Protein AF-A0A0F8XW28-F1 (afdb_monomer)

Secondary structure (DSSP, 8-state):
-PPPHHHHH--S-STT-TTHHHH---HHHH-GGGTTGGG-STTTT-GGGSTTSSSSSS---

Sequence (61 aa):
MKKNCWEFKKCGREEGGSKAKELGVCPTFTETKYNGQHGGKNAGRCCWMVAGTLSGGTVQG

Radius of gyration: 10.86 Å; Cα contacts (8 Å, |Δi|>4): 98; chains: 1; bounding box: 28×19×28 Å

Foldseek 3Di:
DDFFQCRVVVPQQDVVGPCCVPLNRQVQNVQQVCACPVHHGRCRVVSLCDPSDPPPPDDDD

Structure (mmCIF, N/CA/C/O backbone):
data_AF-A0A0F8XW28-F1
#
_entry.id   AF-A0A0F8XW28-F1
#
loop_
_atom_site.group_PDB
_atom_site.id
_atom_site.type_symbol
_atom_site.label_atom_id
_atom_site.label_alt_id
_atom_site.label_comp_id
_atom_site.label_asym_id
_atom_site.label_entity_id
_atom_site.label_seq_id
_atom_site.pdbx_PDB_ins_code
_atom_site.Cartn_x
_atom_site.Cartn_y
_atom_site.Cartn_z
_atom_site.occupancy
_atom_site.B_iso_or_equiv
_atom_site.auth_seq_id
_atom_site.auth_comp_id
_atom_site.auth_asym_id
_atom_site.auth_atom_id
_atom_site.pdbx_PDB_model_num
ATOM 1 N N . MET A 1 1 ? 15.139 7.509 -3.226 1.00 67.31 1 MET A N 1
ATOM 2 C CA . MET A 1 1 ? 14.434 6.209 -3.131 1.00 67.31 1 MET A CA 1
ATOM 3 C C . MET A 1 1 ? 12.966 6.414 -3.487 1.00 67.31 1 MET A C 1
ATOM 5 O O . MET A 1 1 ? 12.384 7.381 -3.007 1.00 67.31 1 MET A O 1
ATOM 9 N N . LYS A 1 2 ? 12.388 5.593 -4.372 1.00 81.94 2 LYS A N 1
ATOM 10 C CA . LYS A 1 2 ? 10.978 5.724 -4.785 1.00 81.94 2 LYS A CA 1
ATOM 11 C C . LYS A 1 2 ? 10.082 5.193 -3.656 1.00 81.94 2 LYS A C 1
ATOM 13 O O . LYS A 1 2 ? 10.304 4.074 -3.213 1.00 81.94 2 LYS A O 1
ATOM 18 N N . LYS A 1 3 ? 9.120 5.995 -3.185 1.00 89.81 3 LYS A N 1
ATOM 19 C CA . LYS A 1 3 ? 8.205 5.647 -2.080 1.00 89.81 3 LYS A CA 1
ATOM 20 C C . LYS A 1 3 ? 6.836 5.232 -2.613 1.00 89.81 3 LYS A C 1
ATOM 22 O O . LYS A 1 3 ? 6.323 5.866 -3.534 1.00 89.81 3 LYS A O 1
ATOM 27 N N . ASN A 1 4 ? 6.239 4.206 -2.023 1.00 91.12 4 ASN A N 1
ATOM 28 C CA . ASN A 1 4 ? 4.855 3.812 -2.267 1.00 91.12 4 ASN A CA 1
ATOM 29 C C . ASN A 1 4 ? 3.869 4.728 -1.525 1.00 91.12 4 ASN A C 1
ATOM 31 O O . ASN A 1 4 ? 4.239 5.497 -0.635 1.00 91.12 4 ASN A O 1
ATOM 35 N N . CYS A 1 5 ? 2.587 4.636 -1.874 1.00 91.19 5 CYS A N 1
ATOM 36 C CA . CYS A 1 5 ? 1.536 5.494 -1.349 1.00 91.19 5 CYS A CA 1
ATOM 37 C C . CYS A 1 5 ? 1.398 5.363 0.166 1.00 91.19 5 CYS A C 1
ATOM 39 O O . CYS A 1 5 ? 1.230 6.377 0.829 1.00 91.19 5 CYS A O 1
ATOM 41 N N . TRP A 1 6 ? 1.517 4.156 0.729 1.00 89.94 6 TRP A N 1
ATOM 42 C CA . TRP A 1 6 ? 1.453 3.940 2.178 1.00 89.94 6 TRP A CA 1
ATOM 43 C C . TRP A 1 6 ? 2.693 4.486 2.899 1.00 89.94 6 TRP A C 1
ATOM 45 O O . TRP A 1 6 ? 2.556 5.037 3.982 1.00 89.94 6 TRP A O 1
ATOM 55 N N . GLU A 1 7 ? 3.872 4.479 2.273 1.00 91.25 7 GLU A N 1
ATOM 56 C CA . GLU A 1 7 ? 5.089 5.083 2.844 1.00 91.25 7 GLU A CA 1
ATOM 57 C C . GLU A 1 7 ? 5.038 6.620 2.834 1.00 91.25 7 GLU A C 1
ATOM 59 O O . GLU A 1 7 ? 5.596 7.276 3.717 1.00 91.25 7 GLU A O 1
ATOM 64 N N . PHE A 1 8 ? 4.378 7.205 1.828 1.00 89.69 8 PHE A N 1
ATOM 65 C CA . PHE A 1 8 ? 4.215 8.654 1.698 1.00 89.69 8 PHE A CA 1
ATOM 66 C C . PHE A 1 8 ? 3.038 9.189 2.521 1.00 89.69 8 PHE A C 1
ATOM 68 O O . PHE A 1 8 ? 3.204 10.116 3.307 1.00 89.69 8 PHE A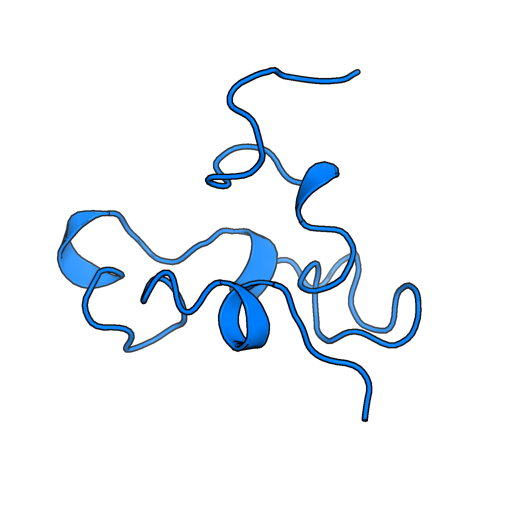 O 1
ATOM 75 N N . LYS A 1 9 ? 1.847 8.601 2.354 1.00 87.38 9 LYS A N 1
ATOM 76 C CA . LYS A 1 9 ? 0.617 9.007 3.049 1.00 87.38 9 LYS A CA 1
ATOM 77 C C . LYS A 1 9 ? 0.582 8.549 4.501 1.00 87.38 9 LYS A C 1
ATOM 79 O O . LYS A 1 9 ? -0.133 9.167 5.281 1.00 87.38 9 LYS A O 1
ATOM 84 N N . LYS A 1 10 ? 1.272 7.452 4.839 1.00 89.56 10 LYS A N 1
ATOM 85 C CA . LYS A 1 10 ? 1.220 6.806 6.161 1.00 89.56 10 LYS A CA 1
ATOM 86 C C . LYS A 1 10 ? -0.217 6.604 6.641 1.00 89.56 10 LYS A C 1
ATOM 88 O O . LYS A 1 10 ? -0.569 6.918 7.772 1.00 89.56 10 LYS A O 1
ATOM 93 N N . CYS A 1 11 ? -1.076 6.111 5.745 1.00 88.62 11 CYS A N 1
ATOM 94 C CA . CYS A 1 11 ? -2.496 5.940 6.042 1.00 88.62 11 CYS A CA 1
ATOM 95 C C . CYS A 1 11 ? -2.769 4.822 7.062 1.00 88.62 11 CYS A C 1
ATOM 97 O O . CYS A 1 11 ? -3.889 4.751 7.562 1.00 88.62 11 CYS A O 1
ATOM 99 N N . GLY A 1 12 ? -1.785 3.971 7.378 1.00 90.75 12 GLY A N 1
ATOM 100 C CA . GLY A 1 12 ? -1.907 2.916 8.384 1.00 90.75 12 GLY A CA 1
ATOM 101 C C . GLY A 1 12 ? -2.727 1.711 7.924 1.00 90.75 12 GLY A C 1
ATOM 102 O O . GLY A 1 12 ? -3.189 0.945 8.763 1.00 90.75 12 GLY A O 1
ATOM 103 N N . ARG A 1 13 ? -2.983 1.579 6.617 1.00 92.12 13 ARG A N 1
ATOM 104 C CA . ARG A 1 13 ? -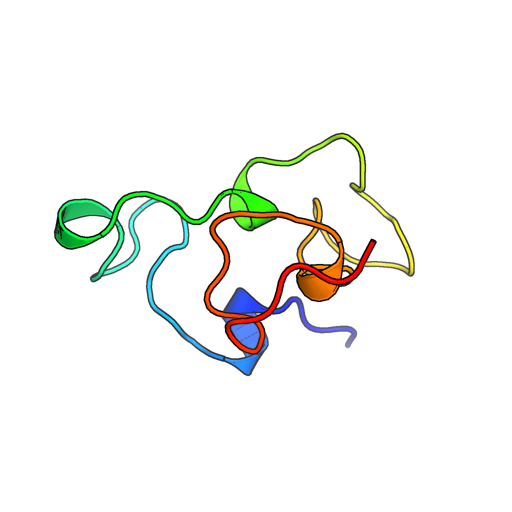3.772 0.488 6.019 1.00 92.12 13 ARG A CA 1
ATOM 105 C C . ARG A 1 13 ? -2.890 -0.537 5.292 1.00 92.12 13 ARG A C 1
ATOM 107 O O . ARG A 1 13 ? -3.399 -1.280 4.459 1.00 92.12 13 ARG A O 1
ATOM 114 N N . GLU A 1 14 ? -1.581 -0.565 5.542 1.00 91.56 14 GLU A N 1
ATOM 115 C CA . GLU A 1 14 ? -0.762 -1.725 5.161 1.00 91.56 14 GLU A CA 1
ATOM 116 C C . GLU A 1 14 ? -1.119 -2.963 5.998 1.00 91.56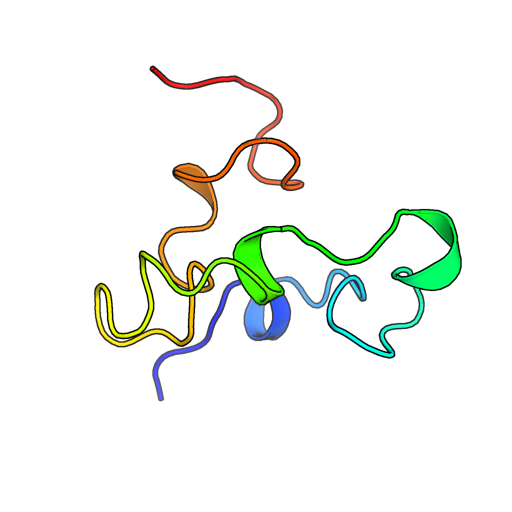 14 GLU A C 1
ATOM 118 O O . GLU A 1 14 ? -1.804 -2.857 7.015 1.00 91.56 14 GLU A O 1
ATOM 123 N N . GLU A 1 15 ? -0.661 -4.146 5.589 1.00 90.12 15 GLU A N 1
ATOM 124 C CA . GLU A 1 15 ? -0.790 -5.347 6.418 1.00 90.12 15 GLU A CA 1
ATOM 125 C C . GLU A 1 15 ? -0.132 -5.124 7.791 1.00 90.12 15 GLU A C 1
ATOM 127 O O . GLU A 1 15 ? 1.013 -4.686 7.882 1.00 90.12 15 GLU A O 1
ATOM 132 N N . GLY A 1 16 ? -0.890 -5.357 8.867 1.00 89.56 16 GLY A N 1
ATOM 133 C CA . GLY A 1 16 ? -0.454 -5.061 10.237 1.00 89.56 16 GLY A CA 1
ATOM 134 C C . GLY A 1 16 ? -0.505 -3.577 10.638 1.00 89.56 16 GLY A C 1
ATOM 135 O O . GLY A 1 16 ? -0.180 -3.250 11.777 1.00 89.56 16 GLY A O 1
ATOM 136 N N . GLY A 1 17 ? -0.936 -2.678 9.750 1.00 90.75 17 GLY A N 1
ATOM 137 C CA . GLY A 1 17 ? -1.075 -1.252 10.040 1.00 90.75 17 GLY A CA 1
ATOM 138 C C . GLY A 1 17 ? -2.196 -0.939 11.039 1.00 90.75 17 GLY A C 1
ATOM 139 O O . GLY A 1 17 ? -3.184 -1.669 11.157 1.00 90.75 17 GLY A O 1
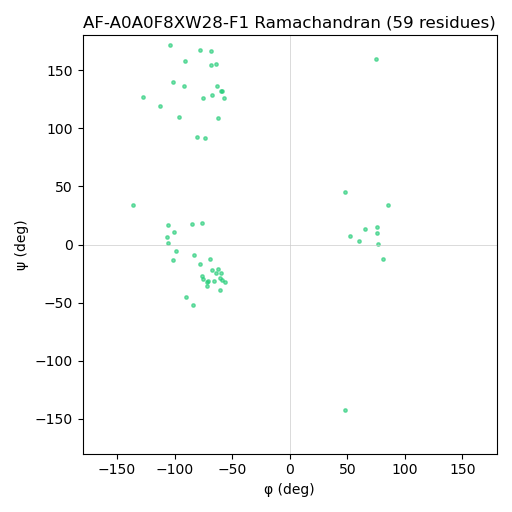ATOM 140 N N . SER A 1 18 ? -2.078 0.191 11.745 1.00 93.56 18 SER A N 1
ATOM 141 C CA . SER A 1 18 ? -2.998 0.583 12.827 1.00 93.56 18 SER A CA 1
ATOM 142 C C . SER A 1 18 ? -4.461 0.704 12.389 1.00 93.56 18 SER A C 1
ATOM 144 O O . SER A 1 18 ? -5.359 0.457 13.185 1.00 93.56 18 SER A O 1
ATOM 146 N N . LYS A 1 19 ? -4.708 1.067 11.124 1.00 89.06 19 LYS A N 1
ATOM 147 C CA . LYS A 1 19 ? -6.051 1.215 10.543 1.00 89.06 19 LYS A CA 1
ATOM 148 C C . LYS A 1 19 ? -6.495 0.000 9.735 1.00 89.06 19 LYS A C 1
ATOM 150 O O . LYS A 1 19 ? -7.639 -0.035 9.296 1.00 89.06 19 LYS A O 1
ATOM 155 N N . ALA A 1 20 ? -5.633 -0.995 9.535 1.00 92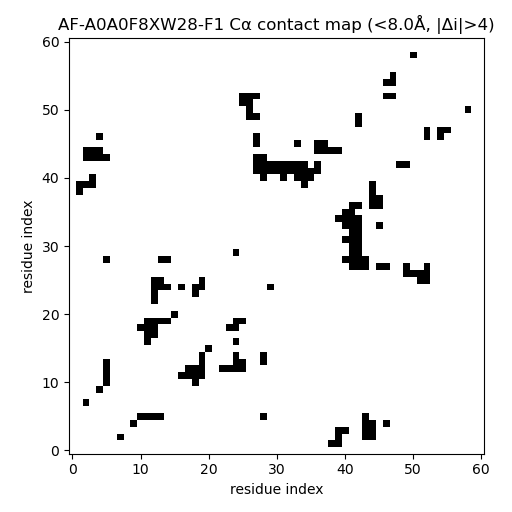.25 20 ALA A N 1
ATOM 156 C CA . ALA A 1 20 ? -5.987 -2.193 8.783 1.00 92.25 20 ALA A CA 1
ATOM 157 C C . ALA A 1 20 ? -7.061 -3.033 9.490 1.00 92.25 20 ALA A C 1
ATOM 159 O O . ALA A 1 20 ? -7.881 -3.650 8.821 1.00 92.25 20 ALA A O 1
ATOM 160 N N . LYS A 1 21 ? -7.094 -3.025 10.831 1.00 90.25 21 LYS A N 1
ATOM 161 C CA . LYS A 1 21 ? -8.129 -3.727 11.611 1.00 90.25 21 LYS A CA 1
ATOM 162 C C . LYS A 1 21 ? -9.501 -3.051 11.539 1.00 90.25 21 LYS A C 1
ATOM 164 O O . LYS A 1 21 ? -10.508 -3.742 11.540 1.00 90.25 21 LYS A O 1
ATOM 169 N N . GLU A 1 22 ? -9.530 -1.722 11.485 1.00 90.56 22 GLU A N 1
ATOM 170 C CA . GLU A 1 22 ? -10.768 -0.931 11.513 1.00 90.56 22 GLU A CA 1
ATOM 171 C C . GLU A 1 22 ? -11.331 -0.681 10.106 1.00 90.56 22 GLU A C 1
ATOM 173 O O . GLU A 1 22 ? -12.519 -0.855 9.867 1.00 90.56 22 GLU A O 1
ATOM 178 N N . LEU A 1 23 ? -10.470 -0.302 9.153 1.00 86.81 23 LEU A N 1
ATOM 179 C CA . LEU A 1 23 ? -10.850 0.077 7.785 1.00 86.81 23 LEU A CA 1
ATOM 180 C C . LEU A 1 23 ? -10.514 -1.000 6.742 1.00 86.81 23 LEU A C 1
ATOM 182 O O . LEU A 1 23 ? -10.683 -0.774 5.541 1.00 86.81 23 LEU A O 1
ATOM 186 N N . GLY A 1 24 ? -9.961 -2.137 7.164 1.00 90.50 24 GLY A N 1
ATOM 187 C CA . GLY A 1 24 ? -9.414 -3.151 6.266 1.00 90.50 24 GLY A CA 1
ATOM 188 C C . GLY A 1 24 ? -8.063 -2.758 5.650 1.00 90.50 24 GLY A C 1
ATOM 189 O O . GLY A 1 24 ? -7.695 -1.576 5.562 1.00 90.50 24 GLY A O 1
ATOM 190 N N . VAL A 1 25 ? -7.329 -3.774 5.186 1.00 91.69 25 VAL A N 1
ATOM 191 C CA . VAL A 1 25 ? -6.076 -3.607 4.430 1.00 91.69 25 VAL A CA 1
ATOM 192 C C . VAL A 1 25 ? -6.363 -2.882 3.113 1.00 91.69 25 VAL A C 1
ATOM 194 O O . VAL A 1 25 ? -7.342 -3.160 2.423 1.00 91.69 25 VAL A O 1
ATOM 197 N N . CYS A 1 26 ? -5.513 -1.920 2.763 1.00 91.38 26 CYS A N 1
ATOM 198 C CA . CYS A 1 26 ? -5.640 -1.147 1.538 1.00 91.38 26 CYS A CA 1
ATOM 199 C C . CYS A 1 26 ? -5.391 -2.052 0.322 1.00 91.38 26 CYS A C 1
ATOM 201 O O . CYS A 1 26 ? -4.331 -2.678 0.258 1.00 91.38 26 CYS A O 1
ATOM 203 N N . PRO A 1 27 ? -6.282 -2.066 -0.684 1.00 90.69 27 PRO A N 1
ATOM 204 C CA . PRO A 1 27 ? -6.139 -2.953 -1.838 1.00 90.69 27 PRO A CA 1
ATOM 205 C C . PRO A 1 27 ? -4.846 -2.695 -2.618 1.00 90.69 27 PRO A C 1
ATOM 207 O O . PRO A 1 27 ? -4.251 -3.616 -3.157 1.00 90.69 27 PRO A O 1
ATOM 210 N N . THR A 1 28 ? -4.311 -1.470 -2.610 1.00 92.00 28 THR A N 1
ATOM 211 C CA . THR A 1 28 ? -3.014 -1.186 -3.252 1.00 92.00 28 THR A CA 1
ATOM 212 C C . THR A 1 28 ? -1.833 -1.912 -2.634 1.00 92.00 28 THR A C 1
ATOM 214 O O . THR A 1 28 ? -0.823 -2.103 -3.312 1.00 92.00 28 THR A O 1
ATOM 217 N N . PHE A 1 29 ? -1.943 -2.286 -1.358 1.00 91.50 29 PHE A N 1
ATOM 218 C CA . PHE A 1 29 ? -0.918 -3.046 -0.664 1.00 91.50 29 PHE A CA 1
ATOM 219 C C . PHE A 1 29 ? -0.925 -4.513 -1.094 1.00 91.50 29 PHE A C 1
ATOM 221 O O . PHE A 1 29 ? 0.136 -5.123 -1.108 1.00 91.50 29 PHE A O 1
ATOM 228 N N . THR A 1 30 ? -2.073 -5.070 -1.480 1.00 90.94 30 THR A N 1
ATOM 229 C CA . THR A 1 30 ? -2.215 -6.477 -1.888 1.00 90.94 30 THR A CA 1
ATOM 230 C C . THR A 1 30 ? -2.283 -6.667 -3.406 1.00 90.94 30 THR A C 1
ATOM 232 O O . THR A 1 30 ? -2.105 -7.781 -3.885 1.00 90.94 30 THR A O 1
ATOM 235 N N . GLU A 1 31 ? -2.485 -5.594 -4.173 1.00 91.50 31 GLU A N 1
ATOM 236 C CA . GLU A 1 31 ? -2.626 -5.631 -5.631 1.00 91.50 31 GLU A CA 1
ATOM 237 C C . GLU A 1 31 ? -1.288 -5.887 -6.343 1.00 91.50 31 GLU A C 1
ATOM 239 O O . GLU A 1 31 ? -0.527 -4.966 -6.666 1.00 91.50 31 GLU A O 1
ATOM 244 N N . THR A 1 32 ? -0.995 -7.160 -6.595 1.00 92.44 32 THR A N 1
ATOM 245 C CA . THR A 1 32 ? 0.245 -7.612 -7.235 1.00 92.44 32 THR A CA 1
ATOM 246 C C . THR A 1 32 ? 0.254 -7.409 -8.746 1.00 92.44 32 THR A C 1
ATOM 248 O O . THR A 1 32 ? 1.339 -7.381 -9.328 1.00 92.44 32 THR A O 1
ATOM 251 N N . LYS A 1 33 ? -0.902 -7.182 -9.392 1.00 91.19 33 LYS A N 1
ATOM 252 C CA . LYS A 1 33 ? -0.990 -6.947 -10.845 1.00 91.19 33 LYS A CA 1
ATOM 253 C C . LYS A 1 33 ? -0.123 -5.776 -11.306 1.00 91.19 33 LYS A C 1
ATOM 255 O O . LYS A 1 33 ? 0.402 -5.789 -12.416 1.00 91.19 33 LYS A O 1
ATOM 260 N N . TYR A 1 34 ? 0.033 -4.764 -10.453 1.00 89.38 34 TYR A N 1
ATOM 261 C CA . TYR A 1 34 ? 0.838 -3.576 -10.736 1.00 89.38 34 TYR A CA 1
ATOM 262 C C . TYR A 1 34 ? 2.223 -3.622 -10.081 1.00 89.38 34 TYR A C 1
ATOM 264 O O . TYR A 1 34 ? 2.926 -2.616 -10.068 1.00 89.38 34 TYR A O 1
ATOM 272 N N . ASN A 1 35 ? 2.652 -4.759 -9.531 1.00 91.94 35 ASN A N 1
ATOM 273 C CA . ASN A 1 35 ? 3.954 -4.844 -8.881 1.00 91.94 35 ASN A CA 1
ATOM 274 C C . ASN A 1 35 ? 5.096 -4.496 -9.850 1.00 91.94 35 ASN A C 1
ATOM 276 O O . ASN A 1 35 ? 5.140 -4.970 -10.981 1.00 91.94 35 ASN A O 1
ATOM 280 N N . GLY A 1 36 ? 6.013 -3.630 -9.415 1.00 91.06 36 GLY A N 1
ATOM 281 C CA . GLY A 1 36 ? 7.077 -3.086 -10.260 1.00 91.06 36 GLY A CA 1
ATOM 282 C C . GLY A 1 36 ? 6.648 -1.913 -11.149 1.00 91.06 36 GLY A C 1
ATOM 283 O O . GLY A 1 36 ? 7.522 -1.201 -11.651 1.00 91.06 36 GLY A O 1
ATOM 284 N N . GLN A 1 37 ? 5.347 -1.624 -11.299 1.00 90.50 37 GLN A N 1
ATOM 285 C CA . GLN A 1 37 ? 4.872 -0.502 -12.116 1.00 90.50 37 GLN A CA 1
ATOM 286 C C . GLN A 1 37 ? 5.414 0.829 -11.604 1.00 90.50 37 GLN A C 1
ATOM 288 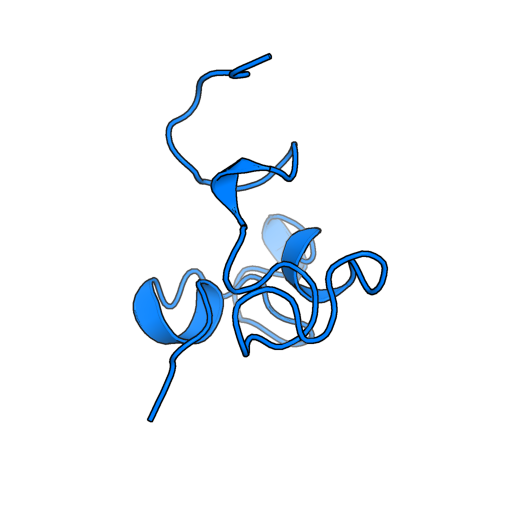O O . GLN A 1 37 ? 5.425 1.132 -10.406 1.00 90.50 37 GLN A O 1
ATOM 293 N N . HIS A 1 38 ? 5.939 1.610 -12.547 1.00 89.38 38 HIS A N 1
ATOM 294 C CA . HIS A 1 38 ? 6.715 2.828 -12.328 1.00 89.38 38 HIS A CA 1
ATOM 295 C C . HIS A 1 38 ? 7.913 2.668 -11.354 1.00 89.38 38 HIS A C 1
ATOM 297 O O . HIS A 1 38 ? 8.578 3.652 -11.007 1.00 89.38 38 HIS A O 1
ATOM 303 N N . GLY A 1 39 ? 8.253 1.456 -10.910 1.00 89.81 39 GLY A N 1
ATOM 304 C CA . GLY A 1 39 ? 9.241 1.158 -9.869 1.00 89.81 39 GLY A CA 1
ATOM 305 C C . GLY A 1 39 ? 8.685 1.223 -8.443 1.00 89.81 39 GLY A C 1
ATOM 306 O O . GLY A 1 39 ? 9.367 1.742 -7.560 1.00 89.81 39 GLY A O 1
ATOM 307 N N . GLY A 1 40 ? 7.418 0.853 -8.242 1.00 90.81 40 GLY A N 1
ATOM 308 C CA . GLY A 1 40 ? 6.796 0.646 -6.929 1.00 90.81 40 GLY A CA 1
ATOM 309 C C . GLY A 1 40 ? 6.624 -0.825 -6.579 1.00 90.81 40 GLY A C 1
ATOM 310 O O . GLY A 1 40 ? 6.810 -1.693 -7.427 1.00 90.81 40 GLY A O 1
ATOM 311 N N . LYS A 1 41 ? 6.232 -1.095 -5.333 1.00 92.31 41 LYS A N 1
ATOM 312 C CA . LYS A 1 41 ? 5.749 -2.417 -4.918 1.00 92.31 41 LYS A CA 1
ATOM 313 C C . LYS A 1 41 ? 4.233 -2.445 -5.083 1.00 92.31 41 LYS A C 1
ATOM 315 O O . LYS A 1 41 ? 3.573 -1.484 -4.684 1.00 92.31 41 LYS A O 1
ATOM 320 N N . ASN A 1 42 ? 3.693 -3.530 -5.632 1.00 93.00 42 ASN A N 1
ATOM 321 C CA . ASN A 1 42 ? 2.255 -3.691 -5.884 1.00 93.00 42 ASN A CA 1
ATOM 322 C C . ASN A 1 42 ? 1.684 -2.442 -6.586 1.00 93.00 42 ASN A C 1
ATOM 324 O O . ASN A 1 42 ? 2.378 -1.809 -7.380 1.00 93.00 42 ASN A O 1
ATOM 328 N N . ALA A 1 43 ? 0.469 -2.009 -6.263 1.00 92.56 43 ALA A N 1
ATOM 329 C CA . ALA A 1 43 ? -0.078 -0.757 -6.787 1.00 92.56 43 ALA A CA 1
ATOM 330 C C . ALA A 1 43 ? 0.330 0.487 -5.9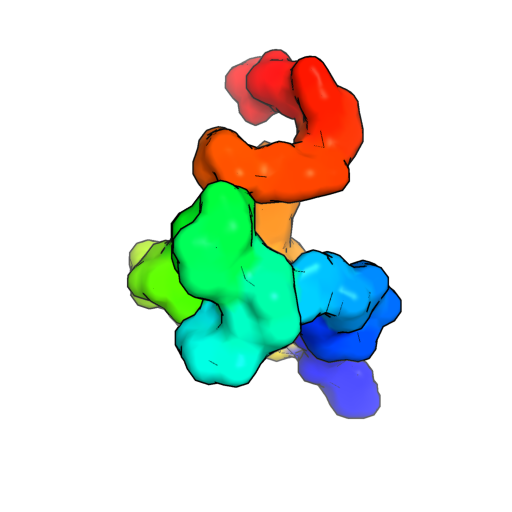79 1.00 92.56 43 ALA A C 1
ATOM 332 O O . ALA A 1 43 ? -0.289 1.546 -6.100 1.00 92.56 43 ALA A O 1
ATOM 333 N N . GLY A 1 44 ? 1.373 0.404 -5.148 1.00 91.62 44 GLY A N 1
ATOM 334 C CA . GLY A 1 44 ? 1.788 1.485 -4.254 1.00 91.62 44 GLY A CA 1
ATOM 335 C C . GLY A 1 44 ? 2.156 2.779 -4.971 1.00 91.62 44 GLY A C 1
ATOM 336 O O . GLY A 1 44 ? 2.039 3.862 -4.411 1.00 91.62 44 GLY A O 1
ATOM 337 N N . ARG A 1 45 ? 2.555 2.694 -6.234 1.00 91.75 45 ARG A N 1
ATOM 338 C CA . ARG A 1 45 ? 2.903 3.848 -7.070 1.00 91.75 45 ARG A CA 1
ATOM 339 C C . ARG A 1 45 ? 1.861 4.174 -8.126 1.00 91.75 45 ARG A C 1
ATOM 341 O O . ARG A 1 45 ? 2.123 5.051 -8.930 1.00 91.75 45 ARG A O 1
ATOM 348 N N . CYS A 1 46 ? 0.727 3.481 -8.092 1.00 89.00 46 CYS A N 1
ATOM 349 C CA . CYS A 1 46 ? -0.422 3.651 -8.977 1.00 89.00 46 CYS A CA 1
ATOM 350 C C . CYS A 1 46 ? -1.719 3.622 -8.164 1.00 89.00 46 CYS A C 1
ATOM 352 O O . CYS A 1 46 ? -2.721 3.081 -8.618 1.00 89.00 46 CYS A O 1
ATOM 354 N N . CYS A 1 47 ? -1.712 4.130 -6.926 1.00 86.50 47 CYS A N 1
ATOM 355 C CA . CYS A 1 47 ? -2.857 3.962 -6.029 1.00 86.50 47 CYS A CA 1
ATOM 356 C C . CYS A 1 47 ? -4.139 4.625 -6.550 1.00 86.50 47 CYS A C 1
ATOM 358 O O . CYS A 1 47 ? -5.226 4.219 -6.157 1.00 86.50 47 CYS A O 1
ATOM 360 N N . TRP A 1 48 ? -4.006 5.593 -7.461 1.00 84.31 48 TRP A N 1
ATOM 361 C CA . TRP A 1 48 ? -5.113 6.217 -8.187 1.00 84.31 48 TRP A CA 1
ATOM 362 C C . TRP A 1 48 ? -5.819 5.266 -9.169 1.00 84.31 48 TRP A C 1
ATOM 364 O O . TRP A 1 48 ? -6.975 5.495 -9.486 1.00 84.31 48 TRP A O 1
ATOM 374 N N . MET A 1 49 ? -5.161 4.192 -9.619 1.00 83.56 49 MET A N 1
ATOM 375 C CA . MET A 1 49 ? -5.736 3.182 -10.525 1.00 83.56 49 MET A CA 1
ATOM 376 C C . MET A 1 49 ? -6.560 2.121 -9.782 1.00 83.56 49 MET A C 1
ATOM 378 O O . MET A 1 49 ? -7.172 1.261 -10.411 1.00 83.56 49 MET A O 1
ATOM 382 N N . VAL A 1 50 ? -6.516 2.108 -8.445 1.00 84.00 50 VAL A N 1
ATOM 383 C CA . VAL A 1 50 ? -7.116 1.054 -7.619 1.00 84.00 50 VAL A CA 1
ATOM 384 C C . VAL A 1 50 ? -8.293 1.626 -6.835 1.00 84.00 50 VAL A C 1
ATOM 386 O O . VAL A 1 50 ? -8.132 2.530 -6.007 1.00 84.00 50 VAL A O 1
ATOM 389 N N . ALA A 1 51 ? -9.481 1.072 -7.079 1.00 81.00 51 ALA A N 1
ATOM 390 C CA . ALA A 1 51 ? -10.694 1.404 -6.340 1.00 81.00 51 ALA A CA 1
ATOM 391 C C . ALA A 1 51 ? -10.579 1.009 -4.852 1.00 81.00 51 ALA A C 1
ATOM 393 O O . ALA A 1 51 ? -9.793 0.140 -4.479 1.00 81.00 51 ALA A O 1
ATOM 394 N N . GLY A 1 52 ? -11.347 1.662 -3.974 1.00 75.88 52 GLY A N 1
ATOM 395 C CA . GLY A 1 52 ? -11.304 1.397 -2.523 1.00 75.88 52 GLY A CA 1
ATOM 396 C C . GLY A 1 52 ? -10.082 1.984 -1.798 1.00 75.88 52 GLY A C 1
ATOM 397 O O . GLY A 1 52 ? -9.841 1.697 -0.618 1.00 75.88 52 GLY A O 1
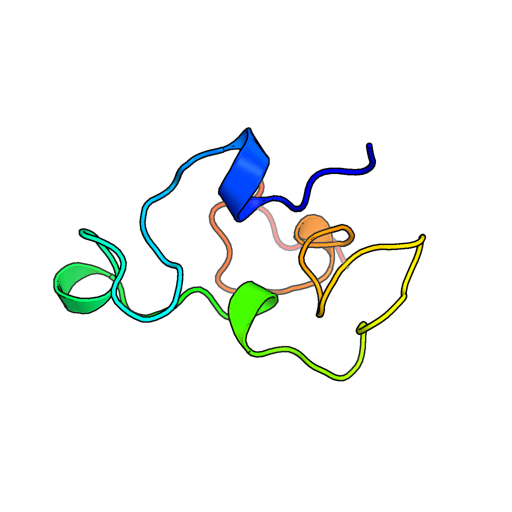ATOM 398 N N . THR A 1 53 ? -9.307 2.828 -2.482 1.00 78.69 53 THR A N 1
ATOM 399 C CA . THR A 1 53 ? -8.215 3.604 -1.889 1.00 78.69 53 THR A CA 1
ATOM 400 C C . THR A 1 53 ? -8.704 4.968 -1.413 1.00 78.69 53 THR A C 1
ATOM 402 O O . THR A 1 53 ? -9.693 5.505 -1.898 1.00 78.69 53 THR A O 1
ATOM 405 N N . LEU A 1 54 ? -7.972 5.581 -0.481 1.00 67.81 54 LEU A N 1
ATOM 406 C CA . LEU A 1 54 ? -8.224 6.961 -0.030 1.00 67.81 54 LEU A CA 1
ATOM 407 C C . LEU A 1 54 ? -7.739 8.012 -1.055 1.00 67.81 54 LEU A C 1
ATOM 409 O O . LEU A 1 54 ? -7.499 9.169 -0.709 1.00 67.81 54 LEU A O 1
ATOM 413 N N . SER A 1 55 ? -7.530 7.605 -2.310 1.00 62.00 55 SER A N 1
ATOM 414 C CA . SER A 1 55 ? -7.049 8.461 -3.390 1.00 62.00 55 SER A CA 1
ATOM 415 C C . SER A 1 55 ? -8.227 9.265 -3.942 1.00 62.00 55 SER A C 1
ATOM 417 O O . SER A 1 55 ? -8.957 8.791 -4.798 1.00 62.00 55 SER A O 1
ATOM 419 N N . GLY A 1 56 ? -8.452 10.473 -3.425 1.00 54.53 56 GLY A N 1
ATOM 420 C CA . GLY A 1 56 ? -9.219 11.506 -4.135 1.00 54.53 56 GLY A CA 1
ATOM 421 C C . GLY A 1 56 ? -10.710 11.256 -4.397 1.00 54.53 56 GLY A C 1
ATOM 422 O O . GLY A 1 56 ? -11.281 11.998 -5.184 1.00 54.53 56 GLY A O 1
ATOM 423 N N . GLY A 1 57 ? -11.353 10.269 -3.761 1.00 51.62 57 GLY A N 1
ATOM 424 C CA . GLY A 1 57 ? -12.819 10.179 -3.621 1.00 51.62 57 GLY A CA 1
ATOM 425 C C . GLY A 1 57 ? -13.657 10.107 -4.906 1.00 51.62 57 GLY A C 1
ATOM 426 O O . GLY A 1 57 ? -14.879 10.080 -4.820 1.00 51.62 57 GLY A O 1
ATOM 4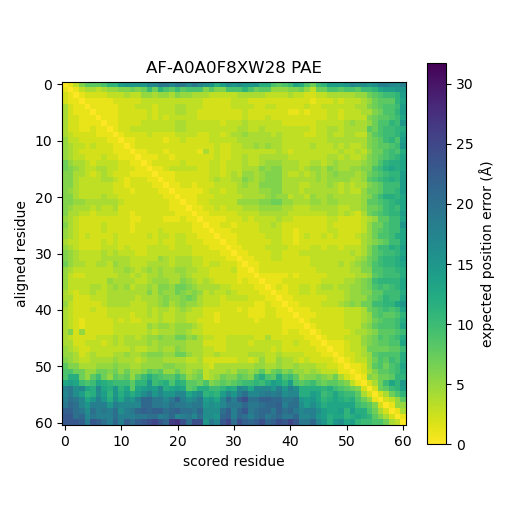27 N N . THR A 1 58 ? -13.040 10.061 -6.084 1.00 51.91 58 THR A N 1
ATOM 428 C CA . THR A 1 58 ? -13.728 10.017 -7.374 1.00 51.91 58 THR A CA 1
ATOM 429 C C . THR A 1 58 ? -13.187 8.852 -8.181 1.00 51.91 58 THR A C 1
ATOM 431 O O . THR A 1 58 ? -11.979 8.704 -8.355 1.00 51.91 58 THR A O 1
ATOM 434 N N . VAL A 1 59 ? -14.097 7.995 -8.649 1.00 49.62 59 VAL A N 1
ATOM 435 C CA . VAL A 1 59 ? -13.785 6.997 -9.672 1.00 49.62 59 VAL A CA 1
ATOM 436 C C . VAL A 1 59 ? -13.384 7.775 -10.920 1.00 49.62 59 VAL A C 1
ATOM 438 O O . VAL A 1 59 ? -14.225 8.431 -11.527 1.00 49.62 59 VAL A O 1
ATOM 441 N N . GLN A 1 60 ? -12.101 7.751 -11.267 1.00 54.19 60 GLN A N 1
ATOM 442 C CA . GLN A 1 60 ? -11.643 8.192 -12.579 1.00 54.19 60 GLN A CA 1
ATOM 443 C C . GLN A 1 60 ? -11.521 6.945 -13.453 1.00 54.19 60 GLN A C 1
ATOM 445 O O . GLN A 1 60 ? -10.687 6.078 -13.185 1.00 54.19 60 GLN A O 1
ATOM 450 N N . GLY A 1 61 ? -12.437 6.844 -14.416 1.00 47.22 61 GLY A N 1
ATOM 451 C CA . GLY A 1 61 ? -12.449 5.866 -15.502 1.00 47.22 61 GLY A CA 1
ATOM 452 C C . GLY A 1 61 ? -12.084 6.533 -16.816 1.00 47.22 61 GLY A C 1
ATOM 453 O O . GLY A 1 61 ? -12.364 7.747 -16.943 1.00 47.22 61 GLY A O 1
#

Nearest PDB structures (foldseek):
  5alv-assembly1_A-2  TM=1.954E-01  e=8.681E+00  Homo sapiens

Solvent-accessible surface area (backbone atoms only — not comparable to full-atom values): 3693 Å² total; per-residue (Å²): 133,82,70,28,47,58,77,70,66,60,69,32,24,43,89,91,26,85,34,17,82,80,74,41,58,34,51,33,70,71,34,60,92,37,46,52,43,101,64,22,61,19,18,20,61,46,39,77,81,40,79,86,46,92,53,80,89,58,92,81,127

Mean predicted aligned error: 5.38 Å

pLDDT: mean 84.51, std 12.53, range [47.22, 93.56]